Protein AF-A0A1E7ELC3-F1 (afdb_monomer_lite)

Foldseek 3Di:
DDPCQLLPQCVDDPQQPDKDKDADPPPDRAQKEKEAEPVCPLCVVLVVLCVLLRRIYMYRHWYWDQPDPVGIDGSVVVVQVVCCVVVVPPQDDPTWMARSNVSDIGDDSVRSCVVSVVVRDNPDPD

Secondary structure (DSSP, 8-state):
----TTTTTT---SS-SEEEEE--SS-----EEEEEETT-STTHHHHHHHHHTT--EEEEEEP-EE-GGG-EE-HHHHHHHHHHHHTT-TT--SSEEEETTTTEEEESHHHHHHHHHHHS------

Organism: NCBI:txid635003

Sequence (126 aa):
MSGDATATFFAATKAAGTTVEVDFGDKTTAKHAIGYWSIRGLGAPLAMMMCASKTPFTLFLYDIVEKGEAGWNSDYFSAKGEYMKEYKLPLWNLPFCVDRENKEIIVQTNAIFAHLGRACVFNQLV

Structure (mmCIF, N/CA/C/O backbone):
data_AF-A0A1E7ELC3-F1
#
_entry.id   AF-A0A1E7ELC3-F1
#
loop_
_atom_site.group_PDB
_atom_site.id
_atom_site.type_symbol
_atom_site.label_atom_id
_atom_site.label_alt_id
_atom_site.label_comp_id
_atom_site.label_asym_id
_atom_site.label_entity_id
_atom_site.label_seq_id
_atom_site.pdbx_PDB_ins_code
_atom_site.Cartn_x
_atom_site.Cartn_y
_atom_site.Cartn_z
_atom_site.occupancy
_atom_site.B_iso_or_equiv
_atom_site.auth_seq_id
_atom_site.auth_comp_id
_atom_site.auth_asym_id
_atom_site.auth_atom_id
_atom_site.pdbx_PDB_model_num
ATOM 1 N N . MET A 1 1 ? -9.265 18.183 23.433 1.00 41.12 1 MET A N 1
ATOM 2 C CA . MET A 1 1 ? -8.844 18.317 22.022 1.00 41.12 1 MET A CA 1
ATOM 3 C C . MET A 1 1 ? -7.589 17.477 21.828 1.00 41.12 1 MET A C 1
ATOM 5 O O . MET A 1 1 ? -6.492 17.980 22.016 1.00 41.12 1 MET A O 1
ATOM 9 N N . SER A 1 2 ? -7.738 16.179 21.568 1.00 39.56 2 SER A N 1
ATOM 10 C CA . SER A 1 2 ? -6.616 15.285 21.256 1.00 39.56 2 SER A CA 1
ATOM 11 C C . SER A 1 2 ? -6.565 15.123 19.741 1.00 39.56 2 SER A C 1
ATOM 13 O O . SER A 1 2 ? -7.382 14.404 19.171 1.00 39.56 2 SER A O 1
ATOM 15 N N . GLY A 1 3 ? -5.682 15.879 19.088 1.00 42.50 3 GLY A N 1
ATOM 16 C CA . GLY A 1 3 ? -5.460 15.771 17.650 1.00 42.50 3 GLY A CA 1
ATOM 17 C C . GLY A 1 3 ? -4.981 14.368 17.274 1.00 42.50 3 GLY A C 1
ATOM 18 O O . GLY A 1 3 ? -4.113 13.803 17.937 1.00 42.50 3 GLY A O 1
ATOM 19 N N . ASP A 1 4 ? -5.589 13.841 16.219 1.00 49.22 4 ASP A N 1
ATOM 20 C CA . ASP A 1 4 ? -5.451 12.516 15.613 1.00 49.22 4 ASP A CA 1
ATOM 21 C C . ASP A 1 4 ? -4.038 12.276 15.036 1.00 49.22 4 ASP A C 1
ATOM 23 O O . ASP A 1 4 ? -3.812 12.274 13.827 1.00 49.22 4 ASP A O 1
ATOM 27 N N . ALA A 1 5 ? -3.041 12.108 15.910 1.00 48.81 5 ALA A N 1
ATOM 28 C CA . ALA A 1 5 ? -1.653 11.806 15.533 1.00 48.81 5 ALA A CA 1
ATOM 29 C C . ALA A 1 5 ? -1.469 10.398 14.917 1.00 48.81 5 ALA A C 1
ATOM 31 O O . ALA A 1 5 ? -0.353 10.009 14.566 1.00 48.81 5 ALA A O 1
ATOM 32 N N . THR A 1 6 ? -2.550 9.626 14.823 1.00 53.91 6 THR A N 1
ATOM 33 C CA . THR A 1 6 ? -2.647 8.295 14.213 1.00 53.91 6 THR A CA 1
ATOM 34 C C . THR A 1 6 ? -2.877 8.363 12.701 1.00 53.91 6 THR A C 1
ATOM 36 O O . THR A 1 6 ? -2.380 7.510 11.975 1.00 53.91 6 THR A O 1
ATOM 39 N N . ALA A 1 7 ? -3.526 9.412 12.184 1.00 59.44 7 ALA A N 1
ATOM 40 C CA . ALA A 1 7 ? -3.882 9.510 10.763 1.00 59.44 7 ALA A CA 1
ATOM 41 C C . ALA A 1 7 ? -2.714 9.847 9.810 1.00 59.44 7 ALA A C 1
ATOM 43 O O . ALA A 1 7 ? -2.866 9.740 8.594 1.00 59.44 7 ALA A O 1
ATOM 44 N N . THR A 1 8 ? -1.558 10.283 10.324 1.00 76.69 8 THR A N 1
ATOM 45 C CA . THR A 1 8 ? -0.472 10.849 9.496 1.00 76.69 8 THR A CA 1
ATOM 46 C C . THR A 1 8 ? 0.614 9.849 9.099 1.00 76.69 8 THR A C 1
ATOM 48 O O . THR A 1 8 ? 1.402 10.135 8.194 1.00 76.69 8 THR A O 1
ATOM 51 N N . PHE A 1 9 ? 0.673 8.681 9.744 1.00 85.50 9 PHE A N 1
ATOM 52 C CA . PHE A 1 9 ? 1.691 7.670 9.464 1.00 85.50 9 PHE A CA 1
ATOM 53 C C . PHE A 1 9 ? 1.529 7.124 8.039 1.00 85.50 9 PHE A C 1
ATOM 55 O O . PHE A 1 9 ? 0.502 6.532 7.715 1.00 85.50 9 PHE A O 1
ATOM 62 N N . PHE A 1 10 ? 2.521 7.373 7.175 1.00 88.12 10 PHE A N 1
ATOM 63 C CA . PHE A 1 10 ? 2.463 7.077 5.736 1.00 88.12 10 PHE A CA 1
ATOM 64 C C . PHE A 1 10 ? 1.122 7.518 5.098 1.00 88.12 10 PHE A C 1
ATOM 66 O O . PHE A 1 10 ? 0.421 6.761 4.424 1.00 88.12 10 PHE A O 1
ATOM 73 N N . ALA A 1 11 ? 0.699 8.757 5.367 1.00 84.75 11 ALA A N 1
ATOM 74 C CA . ALA A 1 11 ? -0.585 9.264 4.874 1.00 84.75 11 ALA A CA 1
ATOM 75 C C . ALA A 1 11 ? -0.595 9.541 3.364 1.00 84.75 11 ALA A C 1
ATOM 77 O O . ALA A 1 11 ? -1.649 9.488 2.739 1.00 84.75 11 ALA A O 1
ATOM 78 N N . ALA A 1 12 ? 0.565 9.824 2.769 1.00 85.88 12 ALA A N 1
ATOM 79 C CA . ALA A 1 12 ? 0.684 10.126 1.351 1.00 85.88 12 ALA A CA 1
ATOM 80 C C . ALA A 1 12 ? 2.047 9.706 0.796 1.00 85.88 12 ALA A C 1
ATOM 82 O O . ALA A 1 12 ? 3.047 9.639 1.510 1.00 85.88 12 ALA A O 1
ATOM 83 N N . THR A 1 13 ? 2.090 9.493 -0.515 1.00 90.06 13 THR A N 1
ATOM 84 C CA . THR A 1 13 ? 3.311 9.238 -1.279 1.00 90.06 13 THR A CA 1
ATOM 85 C C . THR A 1 13 ? 3.211 9.942 -2.627 1.00 90.06 13 THR A C 1
ATOM 87 O O . THR A 1 13 ? 2.180 9.883 -3.288 1.00 90.06 13 THR A O 1
ATOM 90 N N . LYS A 1 14 ? 4.291 10.612 -3.044 1.00 88.50 14 LYS A N 1
ATOM 91 C CA . LYS A 1 14 ? 4.384 11.226 -4.380 1.00 88.50 14 LYS A CA 1
ATOM 92 C C . LYS A 1 14 ? 4.757 10.226 -5.476 1.00 88.50 14 LYS A C 1
ATOM 94 O O . LYS A 1 14 ? 4.679 10.569 -6.644 1.00 88.50 14 LYS A O 1
ATOM 99 N N . ALA A 1 15 ? 5.202 9.029 -5.095 1.00 93.00 15 ALA A N 1
ATOM 100 C CA . ALA A 1 15 ? 5.651 8.003 -6.030 1.00 93.00 15 ALA A CA 1
ATOM 101 C C . ALA A 1 15 ? 4.511 7.100 -6.513 1.00 93.00 15 ALA A C 1
ATOM 103 O O . ALA A 1 15 ? 4.685 6.368 -7.484 1.00 93.00 15 ALA A O 1
ATOM 104 N N . ALA A 1 16 ? 3.361 7.119 -5.832 1.00 93.81 16 ALA A N 1
ATOM 105 C CA . ALA A 1 16 ? 2.157 6.496 -6.358 1.00 93.81 16 ALA A CA 1
ATOM 106 C C . ALA A 1 16 ? 1.630 7.341 -7.523 1.00 93.81 16 ALA A C 1
ATOM 108 O O . ALA A 1 16 ? 1.438 8.547 -7.375 1.00 93.81 16 ALA A O 1
ATOM 109 N N . GLY A 1 17 ? 1.375 6.700 -8.663 1.00 91.50 17 GLY A N 1
ATOM 110 C CA . GLY A 1 17 ? 0.752 7.355 -9.812 1.00 91.50 17 GLY A CA 1
ATOM 111 C C . GLY A 1 17 ? -0.725 7.653 -9.565 1.00 91.50 17 GLY A C 1
ATOM 112 O O . GLY A 1 17 ? -1.283 8.595 -10.122 1.00 91.50 17 GLY A O 1
ATOM 113 N N . THR A 1 18 ? -1.382 6.879 -8.695 1.00 94.31 18 THR A N 1
ATOM 114 C CA . THR A 1 18 ? -2.767 7.129 -8.284 1.00 94.31 18 THR A CA 1
ATOM 115 C C . THR A 1 18 ? -2.970 6.796 -6.811 1.00 94.31 18 THR A C 1
ATOM 117 O O . THR A 1 18 ? -2.580 5.724 -6.351 1.00 94.31 18 THR A O 1
ATOM 120 N N . THR A 1 19 ? -3.649 7.690 -6.094 1.00 95.19 19 THR A N 1
ATOM 121 C CA . THR A 1 19 ? -4.149 7.445 -4.738 1.00 95.19 19 THR A CA 1
ATOM 122 C C . THR A 1 19 ? -5.668 7.365 -4.774 1.00 95.19 19 THR A C 1
ATOM 124 O O . THR A 1 19 ? -6.310 8.233 -5.365 1.00 95.19 19 THR A O 1
ATOM 127 N N . VAL A 1 20 ? -6.247 6.335 -4.158 1.00 94.25 20 VAL A N 1
ATOM 128 C CA . VAL A 1 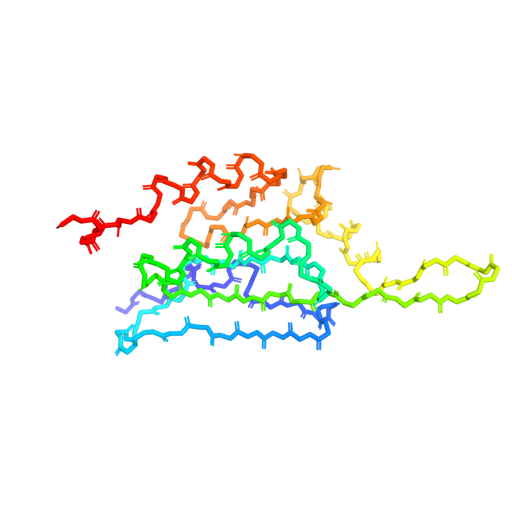20 ? -7.705 6.163 -4.073 1.00 94.25 20 VAL A CA 1
ATOM 129 C C . VAL A 1 20 ? -8.106 6.037 -2.615 1.00 94.25 20 VAL A C 1
ATOM 131 O O . VAL A 1 20 ? -7.642 5.131 -1.933 1.00 94.25 20 VAL A O 1
ATOM 134 N N . GLU A 1 21 ? -8.993 6.910 -2.155 1.00 93.88 21 GLU A N 1
ATOM 135 C CA . GLU A 1 21 ? -9.652 6.750 -0.861 1.00 93.88 21 GLU A CA 1
ATOM 136 C C . GLU A 1 21 ? -10.939 5.952 -1.059 1.00 93.88 21 GLU A C 1
ATOM 138 O O . GLU A 1 21 ? -11.785 6.317 -1.880 1.00 93.88 21 GLU A O 1
ATOM 143 N N . VAL A 1 22 ? -11.076 4.851 -0.328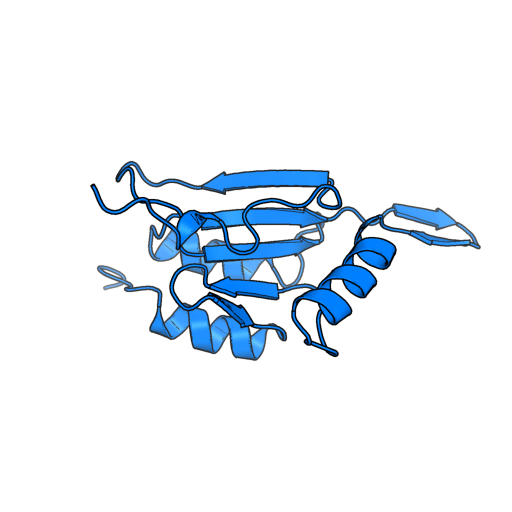 1.00 92.81 22 VAL A N 1
ATOM 144 C CA . VAL A 1 22 ? -12.268 4.007 -0.345 1.00 92.81 22 VAL A CA 1
ATOM 145 C C . VAL A 1 22 ? -12.969 4.148 0.998 1.00 92.81 22 VAL A C 1
ATOM 147 O O . VAL A 1 22 ? -12.416 3.795 2.039 1.00 92.81 22 VAL A O 1
ATOM 150 N N . ASP A 1 23 ? -14.195 4.658 0.955 1.00 91.31 23 ASP A N 1
ATOM 151 C CA . ASP A 1 23 ? -15.081 4.846 2.102 1.00 91.31 23 ASP A CA 1
ATOM 152 C C . ASP A 1 23 ? -16.425 4.146 1.843 1.00 91.31 23 ASP A C 1
ATOM 154 O O . ASP A 1 23 ? -16.842 3.969 0.696 1.00 91.31 23 ASP A O 1
ATOM 158 N N . PHE A 1 24 ? -17.100 3.748 2.919 1.00 89.50 24 PHE A N 1
ATOM 159 C CA . PHE A 1 24 ? -18.371 3.021 2.899 1.00 89.50 24 PHE A CA 1
ATOM 160 C C . PHE A 1 24 ? -19.517 3.795 3.571 1.00 89.50 24 PHE A C 1
ATOM 162 O O . PHE A 1 24 ? -20.585 3.230 3.799 1.00 89.50 24 PHE A O 1
ATOM 169 N N . GLY A 1 25 ? -19.325 5.093 3.839 1.00 81.94 25 GLY A N 1
ATOM 170 C CA . GLY A 1 25 ? -20.363 6.012 4.320 1.00 81.94 25 GLY A CA 1
ATOM 171 C C . GLY A 1 25 ? -20.292 6.315 5.817 1.00 81.94 25 GLY A C 1
ATOM 172 O O . GLY A 1 25 ? -20.823 7.339 6.255 1.00 81.94 25 GLY A O 1
ATOM 173 N N . ASP A 1 26 ? -19.575 5.496 6.585 1.00 67.25 26 ASP A N 1
ATOM 174 C CA . ASP A 1 26 ? -19.188 5.804 7.957 1.00 67.25 26 ASP A CA 1
ATOM 175 C C . ASP A 1 26 ? -17.877 6.588 7.909 1.00 67.25 26 ASP A C 1
ATOM 177 O O . ASP A 1 26 ? -16.823 5.995 7.692 1.00 67.25 26 ASP A O 1
ATOM 181 N N . LYS A 1 27 ? -17.948 7.917 8.104 1.00 58.72 27 LYS A N 1
ATOM 182 C CA . LYS A 1 27 ? -16.819 8.876 8.064 1.00 58.72 27 LYS A CA 1
ATOM 183 C C . LYS A 1 27 ? -15.756 8.603 9.137 1.00 58.72 27 LYS A C 1
ATOM 185 O O . LYS A 1 27 ? -15.518 9.416 10.031 1.00 58.72 27 LYS A O 1
ATOM 190 N N . THR A 1 28 ? -15.126 7.448 9.062 1.00 67.56 28 THR A N 1
ATOM 191 C CA . THR A 1 28 ? -14.028 7.024 9.911 1.00 67.56 28 THR A CA 1
ATOM 192 C C . THR A 1 28 ? -12.740 7.186 9.124 1.00 67.56 28 THR A C 1
ATOM 194 O O . THR A 1 28 ? -12.681 6.932 7.921 1.00 67.56 28 THR A O 1
ATOM 197 N N . THR A 1 29 ? -11.701 7.671 9.795 1.00 74.19 29 THR A N 1
ATOM 198 C CA . THR A 1 29 ? -10.380 7.804 9.187 1.00 74.19 29 THR A CA 1
ATOM 199 C C . THR A 1 29 ? -9.900 6.431 8.718 1.00 74.19 29 THR A C 1
ATOM 201 O O . THR A 1 29 ? -9.901 5.477 9.497 1.00 74.19 29 THR A O 1
ATOM 204 N N . ALA A 1 30 ? -9.465 6.335 7.458 1.00 82.25 30 ALA A N 1
ATOM 205 C CA . ALA A 1 30 ? -8.895 5.117 6.895 1.00 82.25 30 ALA A CA 1
ATOM 206 C C . ALA A 1 30 ? -7.683 4.661 7.722 1.00 82.25 30 ALA A C 1
ATOM 208 O O . ALA A 1 30 ? -6.603 5.255 7.650 1.00 82.25 30 ALA A O 1
ATOM 209 N N . LYS A 1 31 ? -7.867 3.595 8.506 1.00 90.31 31 LYS A N 1
ATOM 210 C CA . LYS A 1 31 ? -6.827 3.028 9.380 1.00 90.31 31 LYS A CA 1
ATOM 211 C C . LYS A 1 31 ? -5.742 2.292 8.606 1.00 90.31 31 LYS A C 1
ATOM 213 O O . LYS A 1 31 ? -4.613 2.193 9.073 1.00 90.31 31 LYS A O 1
ATOM 218 N N . HIS A 1 32 ? -6.086 1.803 7.421 1.00 93.81 32 HIS A N 1
ATOM 219 C CA . HIS A 1 32 ? -5.190 1.017 6.592 1.00 93.81 32 HIS A CA 1
ATOM 220 C C . HIS A 1 32 ? -4.926 1.711 5.261 1.00 93.81 32 HIS A C 1
ATOM 222 O O . HIS A 1 32 ? -5.816 2.340 4.682 1.00 93.81 32 HIS A O 1
ATOM 228 N N . ALA A 1 33 ? -3.712 1.537 4.749 1.00 95.50 33 ALA A N 1
ATOM 229 C CA . ALA A 1 33 ? -3.391 1.825 3.360 1.00 95.50 33 ALA A CA 1
ATOM 230 C C . ALA A 1 33 ? -2.711 0.625 2.709 1.00 95.50 33 ALA A C 1
ATOM 232 O O . ALA A 1 33 ? -1.919 -0.057 3.352 1.00 95.50 33 ALA A O 1
ATOM 233 N N . ILE A 1 34 ? -2.984 0.377 1.432 1.00 96.75 34 ILE A N 1
ATOM 234 C CA . ILE A 1 34 ? -2.379 -0.729 0.687 1.00 96.75 34 ILE A CA 1
ATOM 235 C C . ILE A 1 34 ? -1.669 -0.161 -0.536 1.00 96.75 34 ILE A C 1
ATOM 237 O O . ILE A 1 34 ? -2.285 0.484 -1.385 1.00 96.75 34 ILE A O 1
ATOM 241 N N . GLY A 1 35 ? -0.368 -0.420 -0.630 1.00 96.31 35 GLY A N 1
ATOM 242 C CA . GLY A 1 35 ? 0.448 -0.066 -1.783 1.00 96.31 35 GLY A CA 1
ATOM 243 C C . GLY A 1 35 ? 0.663 -1.262 -2.698 1.00 96.31 35 GLY A C 1
ATOM 244 O O . GLY A 1 35 ? 1.155 -2.293 -2.238 1.00 96.31 35 GLY A O 1
ATOM 245 N N . TYR A 1 36 ? 0.328 -1.151 -3.986 1.00 96.75 36 TYR A N 1
ATOM 246 C CA . TYR A 1 36 ? 0.598 -2.204 -4.976 1.00 96.75 36 TYR A CA 1
ATOM 247 C C . TYR A 1 36 ? 0.673 -1.671 -6.415 1.00 96.75 36 TYR A C 1
ATOM 249 O O . TYR A 1 36 ? 0.384 -0.508 -6.680 1.00 96.75 36 TYR A O 1
ATOM 257 N N . TRP A 1 37 ? 1.089 -2.522 -7.358 1.00 95.69 37 TRP A N 1
ATOM 258 C CA . TRP A 1 37 ? 1.168 -2.157 -8.775 1.00 95.69 37 TRP A CA 1
ATOM 259 C C . TRP A 1 37 ? -0.207 -1.866 -9.382 1.00 95.69 37 TRP A C 1
ATOM 261 O O . TRP A 1 37 ? -1.139 -2.652 -9.210 1.00 95.69 37 TRP A O 1
ATOM 271 N N . SER A 1 38 ? -0.322 -0.818 -10.191 1.00 93.44 38 SER A N 1
ATOM 272 C CA . SER A 1 38 ? -1.570 -0.437 -10.862 1.00 93.44 38 SER A CA 1
ATOM 273 C C . SER A 1 38 ? -2.123 -1.509 -11.808 1.00 93.44 38 SER A C 1
ATOM 275 O O . SER A 1 38 ? -3.335 -1.562 -12.003 1.00 93.44 38 SER A O 1
ATOM 277 N N . ILE A 1 39 ? -1.285 -2.436 -12.295 1.00 89.75 39 ILE A N 1
ATOM 278 C CA . ILE A 1 39 ? -1.689 -3.647 -13.045 1.00 89.75 39 ILE A CA 1
ATOM 279 C C . ILE A 1 39 ? -2.409 -4.710 -12.187 1.00 89.75 39 ILE A C 1
ATOM 281 O O . ILE A 1 39 ? -2.798 -5.760 -12.689 1.00 89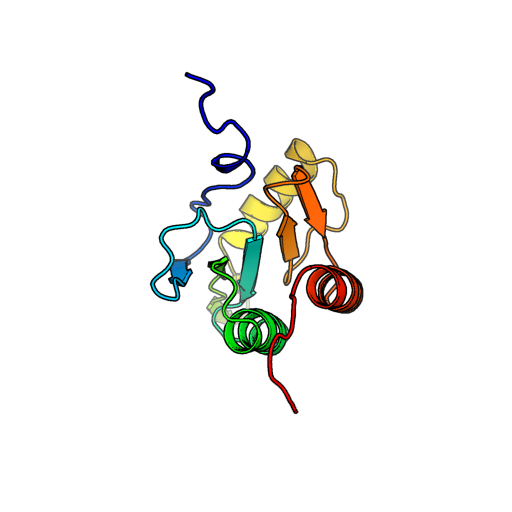.75 39 ILE A O 1
ATOM 285 N N . ARG A 1 40 ? -2.609 -4.439 -10.891 1.00 79.62 40 ARG A N 1
ATOM 286 C CA . ARG A 1 40 ? -3.516 -5.159 -9.981 1.00 79.62 40 ARG A CA 1
ATOM 287 C C . ARG A 1 40 ? -3.225 -6.643 -9.743 1.00 79.62 40 ARG A C 1
ATOM 289 O O . ARG A 1 40 ? -4.159 -7.402 -9.529 1.00 79.62 40 ARG A O 1
ATOM 296 N N . GLY A 1 41 ? -1.953 -7.050 -9.712 1.00 83.25 41 GLY A N 1
ATOM 297 C CA . GLY A 1 41 ? -1.538 -8.416 -9.351 1.00 83.25 41 GLY A CA 1
ATOM 298 C C . GLY A 1 41 ? -1.906 -8.821 -7.910 1.00 83.25 41 GLY A C 1
ATOM 299 O O . GLY A 1 41 ? -3.059 -8.785 -7.494 1.00 83.25 41 GLY A O 1
ATOM 300 N N . LEU A 1 42 ? -0.921 -9.180 -7.084 1.00 84.50 42 LEU A N 1
ATOM 301 C CA . LEU A 1 42 ? -1.172 -9.654 -5.708 1.00 84.50 42 LEU A CA 1
ATOM 302 C C . LEU A 1 42 ? -1.864 -8.633 -4.777 1.00 84.50 42 LEU A C 1
ATOM 304 O O . LEU A 1 42 ? -2.266 -8.995 -3.676 1.00 84.50 42 LEU A O 1
ATOM 308 N N . GLY A 1 43 ? -2.018 -7.373 -5.195 1.00 89.69 43 GLY A N 1
ATOM 309 C CA . GLY A 1 43 ? -2.746 -6.351 -4.441 1.00 89.69 43 GLY A CA 1
ATOM 310 C C . GLY A 1 43 ? -4.268 -6.374 -4.610 1.00 89.69 43 GLY A C 1
ATOM 311 O O . GLY A 1 43 ? -4.974 -5.926 -3.709 1.00 89.69 43 GLY A O 1
ATOM 312 N N . ALA A 1 44 ? -4.799 -6.930 -5.707 1.00 92.88 44 ALA A N 1
ATOM 313 C CA . ALA A 1 44 ? -6.249 -6.973 -5.921 1.00 92.88 44 ALA A CA 1
ATOM 314 C C . ALA A 1 44 ? -7.000 -7.799 -4.856 1.00 92.88 44 ALA A C 1
ATOM 316 O O . ALA A 1 44 ? -8.005 -7.304 -4.341 1.00 92.88 44 ALA A O 1
ATOM 317 N N . PRO A 1 45 ? -6.525 -8.994 -4.445 1.00 94.44 45 PRO A N 1
ATOM 318 C CA . PRO A 1 45 ? -7.168 -9.745 -3.367 1.00 94.44 45 PRO A CA 1
ATOM 319 C C . PRO A 1 45 ? -7.171 -9.003 -2.022 1.00 94.44 45 PRO A C 1
ATOM 321 O O . PRO A 1 45 ? -8.131 -9.114 -1.266 1.00 94.44 45 PRO A O 1
ATOM 324 N N . LEU A 1 46 ? -6.131 -8.211 -1.731 1.00 95.50 46 LEU A N 1
ATOM 325 C CA . LEU A 1 46 ? -6.065 -7.404 -0.508 1.00 95.50 46 LEU A CA 1
ATOM 326 C C . LEU A 1 46 ? -7.147 -6.320 -0.507 1.00 95.50 46 LEU A C 1
ATOM 328 O O . LEU A 1 46 ? -7.879 -6.179 0.468 1.00 95.50 46 LEU A O 1
ATOM 332 N N . ALA A 1 47 ? -7.299 -5.603 -1.625 1.00 94.75 47 ALA A N 1
ATOM 333 C CA . ALA A 1 47 ? -8.372 -4.625 -1.787 1.00 94.75 47 ALA A CA 1
ATOM 334 C C . ALA A 1 47 ? -9.761 -5.281 -1.682 1.00 94.75 47 ALA A C 1
ATOM 336 O O . ALA A 1 47 ? -10.660 -4.718 -1.062 1.00 94.75 47 ALA A O 1
ATOM 337 N N . MET A 1 48 ? -9.932 -6.491 -2.228 1.00 93.75 48 MET A N 1
ATOM 338 C CA . MET A 1 48 ? -11.185 -7.243 -2.113 1.00 93.75 48 MET A CA 1
ATOM 339 C C . MET A 1 48 ? -11.538 -7.563 -0.656 1.00 93.75 48 MET A C 1
ATOM 341 O O . MET A 1 48 ? -12.702 -7.425 -0.289 1.00 93.75 48 MET A O 1
ATOM 345 N N . MET A 1 49 ? -10.565 -7.946 0.178 1.00 93.75 49 MET A N 1
ATOM 346 C CA . MET A 1 49 ? -10.808 -8.193 1.606 1.00 93.75 49 MET A CA 1
ATOM 347 C C . MET A 1 49 ? -11.327 -6.945 2.318 1.00 93.75 49 MET A C 1
ATOM 349 O O . MET A 1 49 ? -12.334 -7.035 3.015 1.00 93.75 49 MET A O 1
ATOM 353 N N . MET A 1 50 ? -10.692 -5.791 2.085 1.00 93.38 50 MET A N 1
ATOM 354 C CA . MET A 1 50 ? -11.109 -4.515 2.680 1.00 93.38 50 MET A CA 1
ATOM 355 C C . MET A 1 50 ? -12.518 -4.107 2.235 1.00 93.38 50 MET A C 1
ATOM 357 O O . MET A 1 50 ? -13.327 -3.650 3.042 1.00 93.38 50 MET A O 1
ATOM 361 N N . CYS A 1 51 ? -12.839 -4.311 0.953 1.00 93.00 51 CYS A N 1
ATOM 362 C CA . CYS A 1 51 ? -14.180 -4.059 0.433 1.00 93.00 51 CYS A CA 1
ATOM 363 C C . CYS A 1 51 ? -15.225 -5.011 1.025 1.00 93.00 51 CYS A C 1
ATOM 365 O O . CYS A 1 51 ? -16.315 -4.573 1.386 1.00 93.00 51 CYS A O 1
ATOM 367 N N . ALA A 1 52 ? -14.906 -6.302 1.142 1.00 91.62 52 ALA A N 1
ATOM 368 C CA . ALA A 1 52 ? -15.814 -7.302 1.696 1.00 91.62 52 ALA A CA 1
ATOM 369 C C . ALA A 1 52 ? -16.121 -7.045 3.179 1.00 91.62 52 ALA A C 1
ATOM 371 O O . ALA A 1 52 ? -17.255 -7.238 3.609 1.00 91.62 52 ALA A O 1
ATOM 372 N N . SER A 1 53 ? -15.144 -6.556 3.947 1.00 90.56 53 SER A N 1
ATOM 373 C CA . SER A 1 53 ? -15.339 -6.142 5.340 1.00 90.56 53 SER A CA 1
ATOM 374 C C . SER A 1 53 ? -15.883 -4.720 5.497 1.00 90.56 53 SER A C 1
ATOM 376 O O . SER A 1 53 ? -16.041 -4.261 6.628 1.00 90.56 53 SER A O 1
ATOM 378 N N . LYS A 1 54 ? -16.131 -3.999 4.391 1.00 90.44 54 LYS A N 1
ATOM 379 C CA . LYS A 1 54 ? -16.535 -2.580 4.373 1.00 90.44 54 LYS A CA 1
ATOM 380 C C . LYS A 1 54 ? -15.643 -1.693 5.249 1.00 90.44 54 LYS A C 1
ATOM 382 O O . LYS A 1 54 ? -16.109 -0.747 5.876 1.00 90.44 54 LYS A O 1
ATOM 387 N N . THR A 1 55 ? -14.357 -2.022 5.334 1.00 90.00 55 THR A N 1
ATOM 388 C CA . THR A 1 55 ? -13.390 -1.268 6.136 1.00 90.00 55 THR A CA 1
ATOM 389 C C . THR A 1 55 ? -12.805 -0.149 5.278 1.00 90.00 55 THR A C 1
ATOM 391 O O . THR A 1 55 ? -12.197 -0.480 4.262 1.00 90.00 55 THR A O 1
ATOM 394 N N . PRO A 1 56 ? -12.933 1.142 5.645 1.00 91.94 56 PRO A N 1
ATOM 395 C CA . PRO A 1 56 ? -12.341 2.238 4.878 1.00 91.94 56 PRO A CA 1
ATOM 396 C C . PRO A 1 56 ? -10.814 2.145 4.790 1.00 91.94 56 PRO A C 1
ATOM 398 O O . PRO A 1 56 ? -10.136 1.807 5.769 1.00 91.94 56 PRO A O 1
ATOM 401 N N . PHE A 1 57 ? -10.264 2.446 3.614 1.00 93.81 57 PHE A N 1
ATOM 402 C CA . PHE A 1 57 ? -8.839 2.285 3.330 1.00 93.81 57 PHE A CA 1
ATOM 403 C C . PHE A 1 57 ? -8.357 3.175 2.187 1.00 93.81 57 PHE A C 1
ATOM 405 O O . PHE A 1 57 ? -9.122 3.558 1.304 1.00 93.81 57 PHE A O 1
ATOM 412 N N . THR A 1 58 ? -7.055 3.451 2.182 1.00 95.88 58 THR A N 1
ATOM 413 C CA . THR A 1 58 ? -6.375 4.141 1.082 1.00 95.88 58 THR A CA 1
ATOM 414 C C . THR A 1 58 ? -5.673 3.127 0.177 1.00 95.88 58 THR A C 1
ATOM 416 O O . THR A 1 58 ? -5.057 2.170 0.650 1.00 95.88 58 THR A O 1
ATOM 419 N N . LEU A 1 59 ? -5.687 3.350 -1.132 1.00 96.44 59 LEU A N 1
ATOM 420 C CA . LEU A 1 59 ? -4.844 2.645 -2.091 1.00 96.44 59 LEU A CA 1
ATOM 421 C C . LEU A 1 59 ? -3.763 3.567 -2.628 1.00 96.44 59 LEU A C 1
ATOM 423 O O . LEU A 1 59 ? -4.072 4.651 -3.109 1.00 96.44 59 LEU A O 1
ATOM 427 N N . PHE A 1 60 ? -2.522 3.088 -2.626 1.00 96.50 60 PHE A N 1
ATOM 428 C CA . PHE A 1 60 ? -1.409 3.695 -3.351 1.00 96.50 60 PHE A CA 1
ATOM 429 C C . PHE A 1 60 ? -1.059 2.802 -4.541 1.00 96.50 60 PHE A C 1
ATOM 431 O O . PHE A 1 60 ? -0.483 1.722 -4.387 1.00 96.50 60 PHE A O 1
ATOM 438 N N . LEU A 1 61 ? -1.452 3.231 -5.736 1.00 96.44 61 LEU A N 1
ATOM 439 C CA . LEU A 1 61 ? -1.224 2.497 -6.973 1.00 96.44 61 LEU A CA 1
ATOM 440 C C . LEU A 1 61 ? 0.041 3.020 -7.645 1.00 96.44 61 LEU A C 1
ATOM 442 O O . LEU A 1 61 ? 0.134 4.193 -8.009 1.00 96.44 61 LEU A O 1
ATOM 446 N N . TYR A 1 62 ? 1.015 2.132 -7.796 1.00 95.75 62 TYR A N 1
ATOM 447 C CA . TYR A 1 62 ? 2.297 2.435 -8.417 1.00 95.75 62 TYR A CA 1
ATOM 448 C C . TYR A 1 62 ? 2.302 1.959 -9.860 1.00 95.75 62 TYR A C 1
ATOM 450 O O . TYR A 1 62 ? 1.966 0.806 -10.135 1.00 95.75 62 TYR A O 1
ATOM 458 N N . ASP A 1 63 ? 2.722 2.826 -10.771 1.00 94.50 63 ASP A N 1
ATOM 459 C CA . ASP A 1 63 ? 2.839 2.478 -12.179 1.00 94.50 63 ASP A CA 1
ATOM 460 C C . ASP A 1 63 ? 4.212 1.887 -12.479 1.00 94.50 63 ASP A C 1
ATOM 462 O O . ASP A 1 63 ? 5.227 2.266 -11.887 1.00 94.50 63 ASP A O 1
ATOM 466 N N . ILE A 1 64 ? 4.238 0.947 -13.418 1.00 92.62 64 ILE A N 1
ATOM 467 C CA . ILE A 1 64 ? 5.461 0.401 -13.989 1.00 92.62 64 ILE A CA 1
ATOM 468 C C . ILE A 1 64 ? 5.357 0.518 -15.507 1.00 92.62 64 ILE A C 1
ATOM 470 O O . ILE A 1 64 ? 4.332 0.177 -16.095 1.00 92.62 64 ILE A O 1
ATOM 474 N N . VAL A 1 65 ? 6.402 1.048 -16.133 1.00 91.56 65 VAL A N 1
ATOM 475 C CA . VAL A 1 65 ? 6.431 1.323 -17.572 1.00 91.56 65 VAL A CA 1
ATOM 476 C C . VAL A 1 65 ? 7.592 0.565 -18.194 1.00 91.56 65 VAL A C 1
ATOM 478 O O . VAL A 1 65 ? 8.717 0.633 -17.697 1.00 91.56 65 VAL A O 1
ATOM 481 N N . GLU A 1 66 ? 7.325 -0.145 -19.284 1.00 92.50 66 GLU A N 1
ATOM 482 C CA . GLU A 1 66 ? 8.356 -0.795 -20.087 1.00 92.50 66 GLU A CA 1
ATOM 483 C C . GLU A 1 66 ? 9.071 0.243 -20.963 1.00 92.50 66 GLU A C 1
ATOM 485 O O . GLU A 1 66 ? 8.440 1.042 -21.657 1.00 92.50 66 GLU A O 1
ATOM 490 N N . LYS A 1 67 ? 10.404 0.245 -20.926 1.00 92.19 67 LYS A N 1
ATOM 491 C CA . LYS A 1 67 ? 11.286 1.126 -21.703 1.00 92.19 67 LYS A CA 1
ATOM 492 C C . LYS A 1 67 ? 12.126 0.330 -22.713 1.00 92.19 67 LYS A C 1
ATOM 494 O O . LYS A 1 67 ? 13.294 0.644 -22.938 1.00 92.19 67 LYS A O 1
ATOM 499 N N . GLY A 1 68 ? 11.543 -0.707 -23.317 1.00 89.69 68 GLY A N 1
ATOM 500 C CA . GLY A 1 68 ? 12.218 -1.566 -24.295 1.00 89.69 68 GLY A CA 1
ATOM 501 C C . GLY A 1 68 ? 13.451 -2.255 -23.703 1.00 89.69 68 GLY A C 1
ATOM 502 O O . GLY A 1 68 ? 13.383 -2.826 -22.618 1.00 89.69 68 GLY A O 1
ATOM 503 N N . GLU A 1 69 ? 14.600 -2.163 -24.380 1.00 91.19 69 GLU A N 1
ATOM 504 C CA . GLU A 1 69 ? 15.864 -2.774 -23.927 1.00 91.19 69 GLU A CA 1
ATOM 505 C C . GLU A 1 69 ? 16.354 -2.252 -22.564 1.00 91.19 69 GLU A C 1
ATOM 507 O O . GLU A 1 69 ? 17.084 -2.950 -21.864 1.00 91.19 69 GLU A O 1
ATOM 512 N N . ALA A 1 70 ? 15.917 -1.057 -22.144 1.00 87.38 70 ALA A N 1
ATOM 513 C CA . ALA A 1 70 ? 16.223 -0.510 -20.821 1.00 87.38 70 ALA A CA 1
ATOM 514 C C . ALA A 1 70 ? 15.397 -1.158 -19.686 1.00 87.38 70 ALA A C 1
ATOM 516 O O . ALA A 1 70 ? 15.535 -0.772 -18.524 1.00 87.38 70 ALA A O 1
ATOM 517 N N . GLY A 1 71 ? 14.543 -2.133 -20.011 1.00 91.62 71 GLY A N 1
ATOM 518 C CA . GLY A 1 71 ? 13.738 -2.884 -19.057 1.00 91.62 71 GLY A CA 1
ATOM 519 C C . GLY A 1 71 ? 12.559 -2.083 -18.511 1.00 91.62 71 GLY A C 1
ATOM 520 O O . GLY A 1 71 ? 11.959 -1.265 -19.204 1.00 91.62 71 GLY A O 1
ATOM 521 N N . TRP A 1 72 ? 12.204 -2.336 -17.254 1.00 90.69 72 TRP A N 1
ATOM 522 C CA . TRP A 1 72 ? 11.059 -1.715 -16.589 1.00 90.69 72 TRP A CA 1
ATOM 523 C C . TRP A 1 72 ? 11.496 -0.557 -15.698 1.00 90.69 72 TRP A C 1
ATOM 525 O O . TRP A 1 72 ? 12.516 -0.646 -15.017 1.00 90.69 72 TRP A O 1
ATOM 535 N N . ASN A 1 73 ? 10.698 0.508 -15.650 1.00 92.19 73 ASN A N 1
ATOM 536 C CA . ASN A 1 73 ? 10.951 1.667 -14.801 1.00 92.19 73 ASN A CA 1
ATOM 537 C C . ASN A 1 73 ? 9.717 2.064 -13.983 1.00 92.19 73 ASN A C 1
ATOM 539 O O . ASN A 1 73 ? 8.586 1.946 -14.454 1.00 92.19 73 ASN A O 1
ATOM 543 N N . SER A 1 74 ? 9.949 2.575 -12.775 1.00 93.62 74 SER A N 1
ATOM 544 C CA . SER A 1 74 ? 8.913 3.088 -11.880 1.00 93.62 74 SER A CA 1
ATOM 545 C C . SER A 1 74 ? 9.506 4.087 -10.891 1.00 93.62 74 SER A C 1
ATOM 547 O O . SER A 1 74 ? 10.578 3.838 -10.334 1.00 93.62 74 SER A O 1
ATOM 549 N N . ASP A 1 75 ? 8.772 5.159 -10.593 1.00 93.38 75 ASP A N 1
ATOM 550 C CA . ASP A 1 75 ? 9.118 6.105 -9.521 1.00 93.38 75 ASP A CA 1
ATOM 551 C C . ASP A 1 75 ? 9.164 5.417 -8.147 1.00 93.38 75 ASP A C 1
ATOM 553 O O . ASP A 1 75 ? 9.888 5.839 -7.239 1.00 93.38 75 ASP A O 1
ATOM 557 N N . TYR A 1 76 ? 8.460 4.287 -8.013 1.00 93.94 76 TYR A N 1
ATOM 558 C CA . TYR A 1 76 ? 8.514 3.452 -6.824 1.00 93.94 76 TYR A CA 1
ATOM 559 C C . TYR A 1 76 ? 9.920 2.925 -6.525 1.00 93.94 76 TYR A C 1
ATOM 561 O O . TYR A 1 76 ? 10.266 2.777 -5.357 1.00 93.94 76 TYR A O 1
ATOM 569 N N . PHE A 1 77 ? 10.752 2.641 -7.534 1.00 92.62 77 PHE A N 1
ATOM 570 C CA . PHE A 1 77 ? 12.090 2.089 -7.290 1.00 92.62 77 PHE A CA 1
ATOM 571 C C . PHE A 1 77 ? 12.968 3.047 -6.483 1.00 92.62 77 PHE A C 1
ATOM 573 O O . PHE A 1 77 ? 13.662 2.607 -5.564 1.00 92.62 77 PHE A O 1
ATOM 580 N N . SER A 1 78 ? 12.870 4.346 -6.767 1.00 90.50 78 SER A N 1
ATOM 581 C CA . SER A 1 78 ? 13.541 5.395 -5.997 1.00 90.50 78 SER A CA 1
ATOM 582 C C . SER A 1 78 ? 12.919 5.542 -4.607 1.00 90.50 78 SER A C 1
ATOM 584 O O . SER A 1 78 ? 13.627 5.499 -3.600 1.00 90.50 78 SER A O 1
ATOM 586 N N . ALA A 1 79 ? 11.588 5.632 -4.539 1.00 92.00 79 ALA A N 1
ATOM 587 C CA . ALA A 1 79 ? 10.863 5.865 -3.290 1.00 92.00 79 ALA A CA 1
ATOM 588 C C . ALA A 1 79 ? 11.021 4.726 -2.271 1.00 92.00 79 ALA A C 1
ATOM 590 O O . ALA A 1 79 ? 11.215 4.967 -1.081 1.00 92.00 79 ALA A O 1
ATOM 591 N N . LYS A 1 80 ? 11.026 3.474 -2.744 1.00 91.12 80 LYS A N 1
ATOM 592 C CA . LYS A 1 80 ? 11.259 2.268 -1.940 1.00 91.12 80 LYS A CA 1
ATOM 593 C C . LYS A 1 80 ? 12.521 2.403 -1.086 1.00 91.12 80 LYS A C 1
ATOM 595 O O . LYS A 1 80 ? 12.488 2.081 0.096 1.00 91.12 80 LYS A O 1
ATOM 600 N N . GLY A 1 81 ? 13.623 2.891 -1.662 1.00 91.38 81 GLY A N 1
ATOM 601 C CA . GLY A 1 81 ? 14.893 3.044 -0.946 1.00 91.38 81 GLY A CA 1
ATOM 602 C C . GLY A 1 81 ? 14.832 4.066 0.193 1.00 91.38 81 GLY A C 1
ATOM 603 O O . GLY A 1 81 ? 15.465 3.867 1.230 1.00 91.38 81 GLY A O 1
ATOM 604 N N . GLU A 1 82 ? 14.054 5.135 0.028 1.00 91.81 82 GLU A N 1
ATOM 605 C CA . GLU A 1 82 ? 13.814 6.127 1.080 1.00 91.81 82 GLU A CA 1
ATOM 606 C C . GLU A 1 82 ? 12.930 5.546 2.186 1.00 91.81 82 GLU A C 1
ATOM 608 O O . GLU A 1 82 ? 13.292 5.640 3.359 1.00 91.81 82 GLU A O 1
ATOM 613 N N . TYR A 1 83 ? 11.861 4.829 1.824 1.00 91.69 83 TYR A N 1
ATOM 614 C CA . TYR A 1 83 ? 10.983 4.163 2.793 1.00 91.69 83 TYR A CA 1
ATOM 615 C C . TYR A 1 83 ? 11.730 3.132 3.638 1.00 91.69 83 TYR A C 1
ATOM 617 O O . TYR A 1 83 ? 11.574 3.097 4.857 1.00 91.69 83 TYR A O 1
ATOM 625 N N . MET A 1 84 ? 12.606 2.328 3.026 1.00 92.94 84 MET A N 1
ATOM 626 C CA . MET A 1 84 ? 13.436 1.376 3.771 1.00 92.94 84 MET A CA 1
ATOM 627 C C . MET A 1 84 ? 14.285 2.063 4.845 1.00 92.94 84 MET A C 1
ATOM 629 O O . MET A 1 84 ? 14.440 1.513 5.935 1.00 92.94 84 MET A O 1
ATOM 633 N N . LYS A 1 85 ? 14.835 3.247 4.547 1.00 91.94 85 LYS A N 1
ATOM 634 C CA . LYS A 1 85 ? 15.664 4.017 5.486 1.00 91.94 85 LYS A CA 1
ATOM 635 C C . LYS A 1 85 ? 14.819 4.655 6.583 1.00 91.94 85 LYS A C 1
ATOM 637 O O . LYS A 1 85 ? 15.162 4.521 7.754 1.00 91.94 85 LYS A O 1
ATOM 642 N N . GLU A 1 86 ? 13.735 5.324 6.202 1.00 91.12 86 GLU A N 1
ATOM 643 C CA . GLU A 1 86 ? 12.847 6.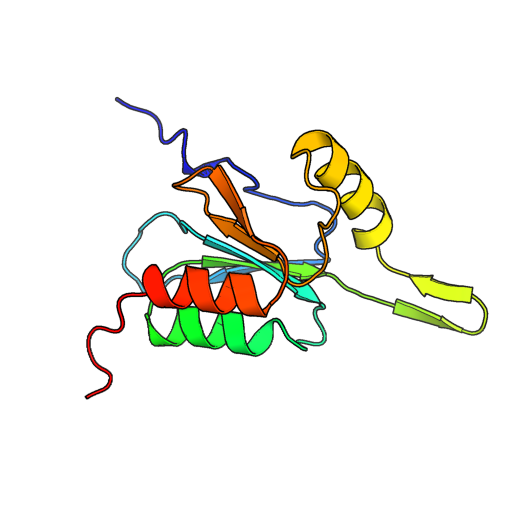046 7.117 1.00 91.12 86 GLU A CA 1
ATOM 644 C C . GLU A 1 86 ? 12.191 5.096 8.124 1.00 91.12 86 GLU A C 1
ATOM 646 O O . GLU A 1 86 ? 12.270 5.312 9.333 1.00 91.12 86 GLU A O 1
ATOM 651 N N . TYR A 1 87 ? 11.624 3.993 7.632 1.00 89.62 87 TYR A N 1
ATOM 652 C CA . TYR A 1 87 ? 10.867 3.040 8.444 1.00 89.62 87 TYR A CA 1
ATOM 653 C C . TYR A 1 87 ? 11.699 1.839 8.911 1.00 89.62 87 TYR A C 1
ATOM 655 O O . TYR A 1 87 ? 11.177 0.959 9.588 1.00 89.62 87 TYR A O 1
ATOM 663 N N . LYS A 1 88 ? 12.998 1.793 8.576 1.00 91.00 88 LYS A N 1
ATOM 664 C CA . LYS A 1 88 ? 13.939 0.717 8.950 1.00 91.00 88 LYS A CA 1
ATOM 665 C C . LYS A 1 88 ? 13.461 -0.686 8.540 1.00 91.00 88 LYS A C 1
ATOM 667 O O . LYS A 1 88 ? 13.652 -1.657 9.269 1.00 91.00 88 LYS A O 1
ATOM 672 N N . LEU A 1 89 ? 12.860 -0.797 7.355 1.00 88.12 89 LEU A N 1
ATOM 673 C CA . LEU A 1 89 ? 12.261 -2.031 6.835 1.00 88.12 89 LEU A CA 1
ATOM 674 C C . LEU A 1 89 ? 12.972 -2.499 5.560 1.00 88.12 89 LEU A C 1
ATOM 676 O O . LEU A 1 89 ? 12.577 -2.113 4.463 1.00 88.12 89 LEU A O 1
ATOM 680 N N . PRO A 1 90 ? 13.997 -3.365 5.657 1.00 86.94 90 PRO A N 1
ATOM 681 C CA . PRO A 1 90 ? 14.846 -3.732 4.518 1.00 86.94 90 PRO A CA 1
ATOM 682 C C . PRO A 1 90 ? 14.128 -4.559 3.440 1.00 86.94 90 PRO A C 1
ATOM 684 O O . PRO A 1 90 ? 14.632 -4.699 2.330 1.00 86.94 90 PRO A O 1
ATOM 687 N N . LEU A 1 91 ? 12.952 -5.111 3.749 1.00 86.06 91 LEU A N 1
ATOM 688 C CA . LEU A 1 91 ? 12.157 -5.937 2.837 1.00 86.06 91 LEU A CA 1
ATOM 689 C C . LEU A 1 91 ? 10.930 -5.204 2.280 1.00 86.06 91 LEU A C 1
ATOM 691 O O . LEU A 1 91 ? 9.997 -5.854 1.812 1.00 86.06 91 LEU A O 1
ATOM 695 N N . TRP A 1 92 ? 10.920 -3.865 2.314 1.00 91.62 92 TRP A N 1
ATOM 696 C CA . TRP A 1 92 ? 9.839 -3.061 1.744 1.00 91.62 92 TRP A CA 1
ATOM 697 C C . TRP A 1 92 ? 9.648 -3.370 0.262 1.00 91.62 92 TRP A C 1
ATOM 699 O O . TRP A 1 92 ? 10.428 -2.919 -0.565 1.00 91.62 92 TRP A O 1
ATOM 709 N N . ASN A 1 93 ? 8.624 -4.137 -0.102 1.00 91.31 93 ASN A N 1
ATOM 710 C CA . ASN A 1 93 ? 8.300 -4.467 -1.488 1.00 91.31 93 ASN A CA 1
ATOM 711 C C . ASN A 1 93 ? 6.789 -4.381 -1.715 1.00 91.31 93 ASN A C 1
ATOM 713 O O . ASN A 1 93 ? 6.030 -4.390 -0.753 1.00 91.31 93 ASN A O 1
ATOM 717 N N . LEU A 1 94 ? 6.358 -4.299 -2.977 1.00 94.00 94 LEU A N 1
ATOM 718 C CA . LEU A 1 94 ? 4.933 -4.371 -3.301 1.00 94.00 94 LEU A CA 1
ATOM 719 C C . LEU A 1 94 ? 4.456 -5.840 -3.320 1.00 94.00 94 LEU A C 1
ATOM 721 O O . LEU A 1 94 ? 5.180 -6.692 -3.841 1.00 94.00 94 LEU A O 1
ATOM 725 N N . PRO A 1 95 ? 3.239 -6.136 -2.825 1.00 96.12 95 PRO A N 1
ATOM 726 C CA . PRO A 1 95 ? 2.381 -5.222 -2.075 1.00 96.12 95 PRO A CA 1
ATOM 727 C C . PRO A 1 95 ? 2.885 -4.996 -0.637 1.00 96.12 95 PRO A C 1
ATOM 729 O O . PRO A 1 95 ? 3.507 -5.883 -0.049 1.00 96.12 95 PRO A O 1
ATOM 732 N N . PHE A 1 96 ? 2.558 -3.834 -0.067 1.00 96.50 96 PHE A N 1
ATOM 733 C CA . PHE A 1 96 ? 2.700 -3.542 1.365 1.00 96.50 96 PHE A CA 1
ATOM 734 C C . PHE A 1 96 ? 1.379 -3.021 1.940 1.00 96.50 96 PHE A C 1
ATOM 736 O O . PHE A 1 96 ? 0.559 -2.452 1.217 1.00 96.50 96 PHE A O 1
ATOM 743 N N . CYS A 1 97 ? 1.186 -3.199 3.243 1.00 96.25 97 CYS A N 1
ATOM 744 C CA . CYS A 1 97 ? 0.079 -2.634 4.003 1.00 96.25 97 CYS A CA 1
ATOM 745 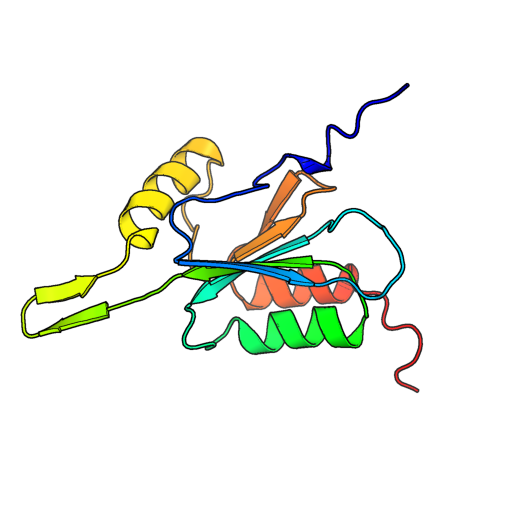C C . CYS A 1 97 ? 0.628 -1.739 5.108 1.00 96.25 97 CYS A C 1
ATOM 747 O O . CYS A 1 97 ? 1.543 -2.132 5.824 1.00 96.25 97 CYS A O 1
ATOM 749 N N . VAL A 1 98 ? 0.060 -0.550 5.244 1.00 95.62 98 VAL A N 1
ATOM 750 C CA . VAL A 1 98 ? 0.302 0.365 6.355 1.00 95.62 98 VAL A CA 1
ATOM 751 C C . VAL A 1 98 ? -0.854 0.211 7.324 1.00 95.62 98 VAL A C 1
ATOM 753 O O . VAL A 1 98 ? -2.000 0.443 6.943 1.00 95.62 98 VAL A O 1
ATOM 756 N N . ASP A 1 99 ? -0.545 -0.142 8.561 1.00 93.88 99 ASP A N 1
ATOM 757 C CA . ASP A 1 99 ? -1.448 -0.019 9.696 1.00 93.88 99 ASP A CA 1
ATOM 758 C C . ASP A 1 99 ? -1.129 1.302 10.403 1.00 93.88 99 ASP A C 1
ATOM 760 O O . ASP A 1 99 ? -0.112 1.446 11.088 1.00 93.88 99 ASP A O 1
ATOM 764 N N . ARG A 1 100 ? -1.974 2.309 10.176 1.00 91.94 100 ARG A N 1
ATOM 765 C CA . ARG A 1 100 ? -1.772 3.663 10.707 1.00 91.94 100 ARG A CA 1
ATOM 766 C C . ARG A 1 100 ? -2.095 3.747 12.198 1.00 91.94 100 ARG A C 1
ATOM 768 O O . ARG A 1 100 ? -1.525 4.581 12.898 1.00 91.94 100 ARG A O 1
ATOM 775 N N . GLU A 1 101 ? -2.976 2.873 12.684 1.00 87.88 101 GLU A N 1
ATOM 776 C CA . GLU A 1 101 ? -3.359 2.803 14.095 1.00 87.88 101 GLU A CA 1
ATOM 777 C C . GLU A 1 101 ? -2.186 2.296 14.938 1.00 87.88 101 GLU A C 1
ATOM 779 O O . GLU A 1 101 ? -1.801 2.945 15.913 1.00 87.88 101 GLU A O 1
ATOM 784 N N . ASN A 1 102 ? -1.556 1.201 14.503 1.00 90.12 102 ASN A N 1
ATOM 785 C CA . ASN A 1 102 ? -0.415 0.601 15.201 1.00 90.12 102 ASN A CA 1
ATOM 786 C C . ASN A 1 102 ? 0.947 1.151 14.748 1.00 90.12 102 ASN A C 1
ATOM 788 O O . ASN A 1 102 ? 1.969 0.849 15.362 1.00 90.12 102 ASN A O 1
ATOM 792 N N . LYS A 1 103 ? 0.969 2.003 13.715 1.00 91.75 103 LYS A N 1
ATOM 793 C CA . LYS A 1 103 ? 2.186 2.563 13.097 1.00 91.75 103 LYS A CA 1
ATOM 794 C C . LYS A 1 103 ? 3.139 1.476 12.600 1.00 91.75 103 LYS A C 1
ATOM 796 O O . LYS A 1 103 ? 4.357 1.566 12.762 1.00 91.75 103 LYS A O 1
ATOM 801 N N . GLU A 1 104 ? 2.567 0.457 11.972 1.00 92.25 104 GLU A N 1
ATOM 802 C CA . GLU A 1 104 ? 3.297 -0.674 11.412 1.00 92.25 104 GLU A CA 1
ATOM 803 C C . GLU A 1 104 ? 3.199 -0.682 9.888 1.00 92.25 104 GLU A C 1
ATOM 805 O O . GLU A 1 104 ? 2.200 -0.270 9.297 1.00 92.25 104 GLU A O 1
ATOM 810 N N . ILE A 1 105 ? 4.243 -1.192 9.237 1.00 94.19 105 ILE A N 1
ATOM 811 C CA . ILE A 1 105 ? 4.175 -1.575 7.830 1.00 94.19 105 ILE A CA 1
ATOM 812 C C . ILE A 1 105 ? 4.417 -3.069 7.725 1.00 94.19 105 ILE A C 1
ATOM 814 O O . ILE A 1 105 ? 5.432 -3.600 8.177 1.00 94.19 105 ILE A O 1
ATOM 818 N N . ILE A 1 106 ? 3.475 -3.729 7.069 1.00 95.25 106 ILE A N 1
ATOM 819 C CA . ILE A 1 106 ? 3.477 -5.152 6.814 1.00 95.25 106 ILE A CA 1
ATOM 820 C C . ILE A 1 106 ? 3.835 -5.358 5.346 1.00 95.25 106 ILE A C 1
ATOM 822 O O . ILE A 1 106 ? 3.188 -4.838 4.436 1.00 95.25 106 ILE A O 1
ATOM 826 N N . VAL A 1 107 ? 4.886 -6.134 5.120 1.00 93.50 107 VAL A N 1
ATOM 827 C CA . VAL A 1 107 ? 5.385 -6.522 3.797 1.00 93.50 107 VAL A CA 1
ATOM 828 C C . VAL A 1 107 ? 5.207 -8.027 3.625 1.00 93.50 107 VAL A C 1
ATOM 830 O O . VAL A 1 107 ? 5.046 -8.734 4.615 1.00 93.50 107 VAL A O 1
ATOM 833 N N . GLN A 1 108 ? 5.295 -8.519 2.386 1.00 92.75 108 GLN A N 1
ATOM 834 C CA . GLN A 1 108 ? 4.973 -9.900 1.989 1.00 92.75 108 GLN A CA 1
ATOM 835 C C . GLN A 1 108 ? 3.473 -10.197 2.034 1.00 92.75 108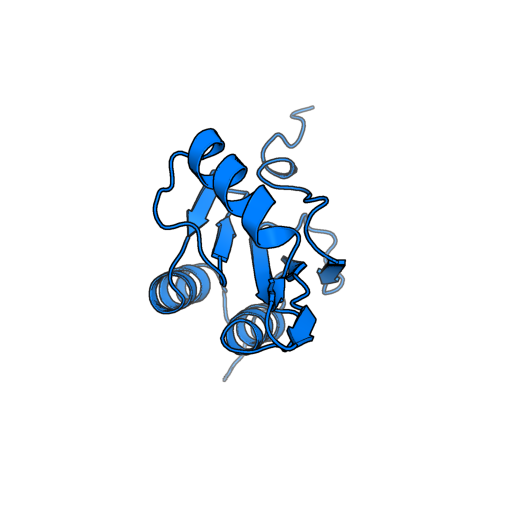 GLN A C 1
ATOM 837 O O . GLN A 1 108 ? 2.841 -10.187 3.088 1.00 92.75 108 GLN A O 1
ATOM 842 N N . THR A 1 109 ? 2.908 -10.550 0.879 1.00 93.88 109 THR A N 1
ATOM 843 C CA . THR A 1 109 ? 1.458 -10.704 0.695 1.00 93.88 109 THR A CA 1
ATOM 844 C C . THR A 1 109 ? 0.812 -11.634 1.725 1.00 93.88 109 THR A C 1
ATOM 846 O O . THR A 1 109 ? -0.236 -11.302 2.261 1.00 93.88 109 THR A O 1
ATOM 849 N N . ASN A 1 110 ? 1.451 -12.753 2.081 1.00 94.31 110 ASN A N 1
ATOM 850 C CA . ASN A 1 110 ? 0.903 -13.694 3.068 1.00 94.31 110 ASN A CA 1
ATOM 851 C C . ASN A 1 110 ? 0.831 -13.113 4.487 1.00 94.31 110 ASN A C 1
ATOM 853 O O . ASN A 1 110 ? -0.128 -13.378 5.210 1.00 94.31 110 ASN A O 1
ATOM 857 N N . ALA A 1 111 ? 1.815 -12.304 4.886 1.00 95.12 111 ALA A N 1
ATOM 858 C CA . ALA A 1 111 ? 1.778 -11.625 6.178 1.00 95.12 111 ALA A CA 1
ATOM 859 C C . ALA A 1 111 ? 0.689 -10.548 6.191 1.00 95.12 111 ALA A C 1
ATOM 861 O O . ALA A 1 111 ? -0.025 -10.414 7.184 1.00 95.12 111 ALA A O 1
ATOM 862 N N . ILE A 1 112 ? 0.508 -9.847 5.066 1.00 96.31 112 ILE A N 1
ATOM 863 C CA . ILE A 1 112 ? -0.569 -8.869 4.904 1.00 96.31 112 ILE A CA 1
ATOM 864 C C . ILE A 1 112 ? -1.933 -9.559 4.983 1.00 96.31 112 ILE A C 1
ATOM 866 O O . ILE A 1 112 ? -2.787 -9.103 5.733 1.00 96.31 112 ILE A O 1
ATOM 870 N N . PHE A 1 113 ? -2.131 -10.686 4.292 1.00 95.06 113 PHE A N 1
ATOM 871 C CA . PHE A 1 113 ? -3.365 -11.472 4.395 1.00 95.06 113 PHE A CA 1
ATOM 872 C C . PHE A 1 113 ? -3.663 -11.877 5.837 1.00 95.06 113 PHE A C 1
ATOM 874 O O . PHE A 1 113 ? -4.780 -11.687 6.310 1.00 95.06 113 PHE A O 1
ATOM 881 N N . ALA A 1 114 ? -2.664 -12.399 6.553 1.00 94.75 114 ALA A N 1
ATOM 882 C CA . ALA A 1 114 ? -2.835 -12.800 7.943 1.00 94.75 114 ALA A CA 1
ATOM 883 C C . ALA A 1 114 ? -3.162 -11.604 8.853 1.00 94.75 114 ALA A C 1
ATOM 885 O O . ALA A 1 114 ? -3.983 -11.733 9.759 1.00 94.75 114 ALA A O 1
ATOM 886 N N . HIS A 1 115 ? -2.522 -10.455 8.627 1.00 94.69 115 HIS A N 1
ATOM 887 C CA . HIS A 1 115 ? -2.776 -9.224 9.371 1.00 94.69 115 HIS A CA 1
ATOM 888 C C . HIS A 1 115 ? -4.192 -8.690 9.101 1.00 94.69 115 HIS A C 1
ATOM 890 O O . HIS A 1 115 ? -4.988 -8.575 10.034 1.00 94.69 115 HIS A O 1
ATOM 896 N N . LEU A 1 116 ? -4.548 -8.470 7.832 1.00 92.69 116 LEU A N 1
ATOM 897 C CA . LEU A 1 116 ? -5.870 -7.977 7.440 1.00 92.69 116 LEU A CA 1
ATOM 898 C C . LEU A 1 116 ? -6.985 -8.947 7.824 1.00 92.69 116 LEU A C 1
ATOM 900 O O . LEU A 1 116 ? -8.041 -8.502 8.247 1.00 92.69 116 LEU A O 1
ATOM 904 N N . GLY A 1 117 ? -6.758 -10.260 7.752 1.00 91.75 117 GLY A N 1
ATOM 905 C CA . GLY A 1 117 ? -7.738 -11.261 8.178 1.00 91.75 117 GLY A CA 1
ATOM 906 C C . GLY A 1 117 ? -8.081 -11.202 9.671 1.00 91.75 117 GLY A C 1
ATOM 907 O O . GLY A 1 117 ? -9.164 -11.630 10.053 1.00 91.75 117 GLY A O 1
ATOM 908 N N . ARG A 1 118 ? -7.190 -10.656 10.513 1.00 89.25 118 ARG A N 1
ATOM 909 C CA . ARG A 1 118 ? -7.478 -10.383 11.932 1.00 89.25 118 ARG A CA 1
ATOM 910 C C . ARG A 1 118 ? -8.118 -9.013 12.148 1.00 89.25 118 ARG A C 1
ATOM 912 O O . ARG A 1 118 ? -8.943 -8.876 13.043 1.00 89.25 118 ARG A O 1
ATOM 919 N N . ALA A 1 119 ? -7.712 -8.012 11.367 1.00 83.69 119 ALA A N 1
ATOM 920 C CA . ALA A 1 119 ? -8.185 -6.633 11.505 1.00 83.69 119 ALA A CA 1
ATOM 921 C C . ALA A 1 119 ? -9.582 -6.413 10.897 1.00 83.69 119 ALA A C 1
ATOM 923 O O . ALA A 1 119 ? -10.379 -5.632 11.412 1.00 83.69 119 ALA A O 1
ATOM 924 N N . CYS A 1 120 ? -9.887 -7.105 9.801 1.00 82.56 120 CYS A N 1
ATOM 925 C CA . CYS A 1 120 ? -11.165 -7.026 9.113 1.00 82.56 120 CYS A CA 1
ATOM 926 C C . CYS A 1 120 ? -12.206 -7.863 9.859 1.00 82.56 120 CYS A C 1
ATOM 928 O O . CYS A 1 120 ? -12.154 -9.093 9.858 1.00 82.56 120 CYS A O 1
ATOM 930 N N . VAL A 1 121 ? -13.184 -7.197 10.467 1.00 69.31 121 VAL A N 1
ATOM 931 C CA . VAL A 1 121 ? -14.350 -7.871 11.041 1.00 69.31 121 VAL A CA 1
ATOM 932 C C . VAL A 1 121 ? -15.334 -8.159 9.910 1.00 69.31 121 VAL A C 1
ATOM 934 O O . VAL A 1 121 ? -16.001 -7.257 9.409 1.00 69.31 121 VAL A O 1
ATOM 937 N N . PHE A 1 122 ? -15.444 -9.420 9.497 1.00 64.06 122 PHE A N 1
ATOM 938 C CA . PHE A 1 122 ? -16.461 -9.854 8.536 1.00 64.06 122 PHE A CA 1
ATOM 939 C C . PHE A 1 122 ? -17.807 -10.029 9.247 1.00 64.06 122 PHE A C 1
ATOM 941 O O . PHE A 1 122 ? -18.270 -11.143 9.488 1.00 64.06 122 PHE A O 1
ATOM 948 N N . ASN A 1 123 ? -18.440 -8.917 9.621 1.00 49.72 123 ASN A N 1
ATOM 949 C CA . ASN A 1 123 ? -19.823 -8.953 10.076 1.00 49.72 123 ASN A CA 1
ATOM 950 C C . ASN A 1 123 ? -20.719 -9.183 8.850 1.00 49.72 123 ASN A C 1
ATOM 952 O O . ASN A 1 123 ? -20.926 -8.268 8.061 1.00 49.72 123 ASN A O 1
ATOM 956 N N . GLN A 1 124 ? -21.246 -10.406 8.733 1.00 43.03 124 GLN A N 1
ATOM 957 C CA . GLN A 1 124 ? -22.125 -10.920 7.668 1.00 43.03 124 GLN A CA 1
ATOM 958 C C . GLN A 1 124 ? -21.417 -11.407 6.394 1.00 43.03 124 GLN A C 1
ATOM 960 O O . GLN A 1 124 ? -21.503 -10.811 5.324 1.00 43.03 124 GLN A O 1
ATOM 965 N N . LEU A 1 125 ? -20.791 -12.579 6.507 1.00 44.06 125 LEU A N 1
ATOM 966 C CA . LEU A 1 125 ? -20.660 -13.535 5.402 1.00 44.06 125 LEU A CA 1
ATOM 967 C C . LEU A 1 125 ? -21.210 -14.910 5.820 1.00 44.06 125 LEU A C 1
ATOM 969 O O . LEU A 1 125 ? -20.603 -15.929 5.524 1.00 44.06 125 LEU A O 1
ATOM 973 N N . VAL A 1 126 ? -22.340 -14.931 6.537 1.00 37.91 126 VAL A N 1
ATOM 974 C CA . VAL A 1 126 ? -23.302 -16.049 6.602 1.00 37.91 126 VAL A CA 1
ATOM 975 C C . VAL A 1 126 ? -24.665 -15.486 6.986 1.00 37.91 126 VAL A C 1
ATOM 977 O O . VAL A 1 126 ? -24.684 -14.634 7.905 1.00 37.91 126 VAL A O 1
#

Radius of gyration: 15.11 Å; chains: 1; bounding box: 40×34×46 Å

InterPro domains:
  IPR004045 Glutathione S-transferase, N-terminal [PS50404] (30-124)
  IPR036249 Thioredoxin-like superfamily [SSF52833] (30-118)

pLDDT: mean 86.55, std 14.15, range [37.91, 96.75]